Protein AF-A0A357EL40-F1 (afdb_monomer_lite)

Radius of gyration: 15.33 Å; chains: 1; bounding box: 33×23×36 Å

Structure (mmCIF, N/CA/C/O backbone):
data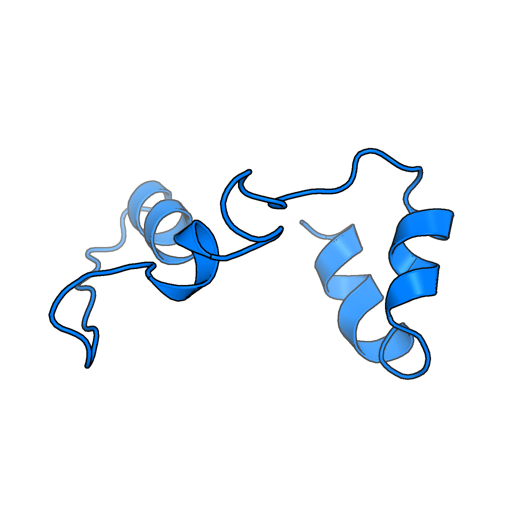_AF-A0A357EL40-F1
#
_entry.id   AF-A0A357EL40-F1
#
loop_
_atom_site.group_PDB
_atom_site.id
_atom_site.type_symbol
_atom_site.label_atom_id
_atom_site.label_alt_id
_atom_site.label_comp_id
_atom_site.label_asym_id
_atom_site.label_entity_id
_atom_site.label_seq_id
_atom_site.pdbx_PDB_ins_code
_atom_site.Cartn_x
_atom_site.Cartn_y
_atom_site.Cartn_z
_atom_site.occupancy
_atom_site.B_iso_or_equiv
_atom_site.auth_seq_id
_atom_site.auth_comp_id
_atom_site.auth_asym_id
_atom_site.auth_atom_id
_atom_site.pdbx_PDB_model_num
ATOM 1 N N . MET A 1 1 ? -4.129 2.918 1.352 1.00 88.19 1 MET A N 1
ATOM 2 C CA . MET A 1 1 ? -4.423 1.514 1.760 1.00 88.19 1 MET A CA 1
ATOM 3 C C . MET A 1 1 ? -5.898 1.183 1.516 1.00 88.19 1 MET A C 1
ATOM 5 O O . MET A 1 1 ? -6.675 2.111 1.369 1.00 88.19 1 MET A O 1
ATOM 9 N N . ALA A 1 2 ? -6.315 -0.092 1.471 1.00 92.62 2 ALA A N 1
ATOM 10 C CA . ALA A 1 2 ? -7.697 -0.456 1.096 1.00 92.62 2 ALA A CA 1
ATOM 11 C C . ALA A 1 2 ? -8.775 0.108 2.048 1.00 92.62 2 ALA A C 1
ATOM 13 O O . ALA A 1 2 ? -9.694 0.784 1.596 1.00 92.62 2 ALA A O 1
ATOM 14 N N . ALA A 1 3 ? -8.635 -0.115 3.361 1.00 95.44 3 ALA A N 1
ATOM 15 C CA . ALA A 1 3 ? -9.574 0.406 4.361 1.00 95.44 3 ALA A CA 1
ATOM 16 C C . ALA A 1 3 ? -9.635 1.945 4.357 1.00 95.44 3 ALA A C 1
ATOM 18 O O . ALA A 1 3 ? -10.710 2.527 4.386 1.00 95.44 3 ALA A O 1
ATOM 19 N N . GLU A 1 4 ? -8.478 2.599 4.249 1.00 95.19 4 GLU A N 1
ATOM 20 C CA . GLU A 1 4 ? -8.362 4.059 4.144 1.00 95.19 4 GLU A CA 1
ATOM 21 C C . GLU A 1 4 ? -9.082 4.611 2.903 1.00 95.19 4 GLU A C 1
ATOM 23 O O . GLU A 1 4 ? -9.850 5.562 3.016 1.00 95.19 4 GLU A O 1
ATOM 28 N N . ALA A 1 5 ? -8.892 3.987 1.735 1.00 95.31 5 ALA A N 1
ATOM 29 C CA . ALA A 1 5 ? -9.577 4.384 0.506 1.00 95.31 5 ALA A CA 1
ATOM 30 C C . ALA A 1 5 ? -11.102 4.206 0.616 1.00 95.31 5 ALA A C 1
ATOM 32 O O . ALA A 1 5 ? -11.855 5.065 0.166 1.00 95.31 5 ALA A O 1
ATOM 33 N N . ALA A 1 6 ? -11.564 3.125 1.254 1.00 96.94 6 ALA A N 1
ATOM 34 C CA . ALA A 1 6 ? -12.988 2.883 1.483 1.00 96.94 6 ALA A CA 1
ATOM 35 C C . ALA A 1 6 ? -13.610 3.912 2.445 1.00 96.94 6 ALA A C 1
ATOM 37 O O . ALA A 1 6 ? -14.690 4.433 2.170 1.00 96.94 6 ALA A O 1
ATOM 38 N N . VAL A 1 7 ? -12.910 4.267 3.528 1.00 97.81 7 VAL A N 1
ATOM 39 C CA . VAL A 1 7 ? -13.343 5.334 4.446 1.00 97.81 7 VAL A CA 1
ATOM 40 C C . VAL A 1 7 ? -13.393 6.686 3.735 1.00 97.81 7 VAL A C 1
ATOM 42 O O . VAL A 1 7 ? -14.369 7.416 3.890 1.00 97.81 7 VAL A O 1
ATOM 45 N N . ALA A 1 8 ? -12.394 7.007 2.907 1.00 97.38 8 ALA A N 1
ATOM 46 C CA . ALA A 1 8 ? -12.398 8.230 2.100 1.00 97.38 8 ALA A CA 1
ATOM 47 C C . ALA A 1 8 ? -13.578 8.282 1.109 1.00 97.38 8 ALA A C 1
ATOM 49 O O . ALA A 1 8 ? -14.057 9.364 0.779 1.00 97.38 8 ALA A O 1
ATOM 50 N N . ALA A 1 9 ? -14.085 7.122 0.685 1.00 97.25 9 ALA A N 1
ATOM 51 C CA . ALA A 1 9 ? -15.292 6.989 -0.127 1.00 97.25 9 ALA A CA 1
ATOM 52 C C . ALA A 1 9 ? -16.608 6.995 0.689 1.00 97.25 9 ALA A C 1
ATOM 54 O O . ALA A 1 9 ? -17.678 6.800 0.116 1.00 97.25 9 ALA A O 1
ATOM 55 N N . GLY A 1 10 ? -16.557 7.218 2.008 1.00 98.00 10 GLY A N 1
ATOM 56 C CA . GLY A 1 10 ? -17.733 7.325 2.880 1.00 98.00 10 GLY A CA 1
ATOM 57 C C . GLY A 1 10 ? -18.250 5.998 3.442 1.00 98.00 10 GLY A C 1
ATOM 58 O O . GLY A 1 10 ? -19.341 5.960 4.009 1.00 98.00 10 GLY A O 1
ATOM 59 N N . VAL A 1 11 ? -17.493 4.909 3.300 1.00 98.38 11 VAL A N 1
ATOM 60 C CA . VAL A 1 11 ? -17.873 3.596 3.833 1.00 98.38 11 VAL A CA 1
ATOM 61 C C . VAL A 1 11 ? -17.462 3.485 5.302 1.00 98.38 11 VAL A C 1
ATOM 63 O O . VAL A 1 11 ? -16.338 3.820 5.672 1.00 98.38 11 VAL A O 1
ATOM 66 N N . THR A 1 12 ? -18.353 2.965 6.149 1.00 98.00 12 THR A N 1
ATOM 67 C CA . THR A 1 12 ? -17.994 2.549 7.513 1.00 98.00 12 THR A CA 1
ATOM 68 C C . THR A 1 12 ? -17.217 1.237 7.454 1.00 98.00 12 THR A C 1
ATOM 70 O O . THR A 1 12 ? -17.698 0.260 6.884 1.00 98.00 12 THR A O 1
ATOM 73 N N . VAL A 1 13 ? -16.007 1.219 8.018 1.00 97.50 13 VAL A N 1
ATOM 74 C CA . VAL A 1 13 ? -15.084 0.082 7.927 1.00 97.50 13 VAL A CA 1
ATOM 75 C C . VAL A 1 13 ? -14.637 -0.349 9.317 1.00 97.50 13 VAL A C 1
ATOM 77 O O . VAL A 1 13 ? -14.077 0.452 10.061 1.00 97.50 13 VAL A O 1
ATOM 80 N N . ASP A 1 14 ? -14.798 -1.637 9.604 1.00 96.00 14 ASP A N 1
ATOM 81 C CA . ASP A 1 14 ? -14.210 -2.311 10.759 1.00 96.00 14 ASP A CA 1
ATOM 82 C C . ASP A 1 14 ? -13.030 -3.182 10.306 1.00 96.00 14 ASP A C 1
ATOM 84 O O . ASP A 1 14 ? -13.100 -3.870 9.283 1.00 96.00 14 ASP A O 1
ATOM 88 N N . LEU A 1 15 ? -11.926 -3.157 11.060 1.00 91.50 15 LEU A N 1
ATOM 89 C CA . LEU A 1 15 ? -10.722 -3.936 10.765 1.00 91.50 15 LEU A CA 1
ATOM 90 C C . LEU A 1 15 ? -10.515 -5.020 11.825 1.00 91.50 15 LEU A C 1
ATOM 92 O O . LEU A 1 15 ? -10.431 -4.725 13.015 1.00 91.50 15 LEU A O 1
ATOM 96 N N . TYR A 1 16 ? -10.355 -6.264 11.377 1.00 91.69 16 TYR A N 1
ATOM 97 C CA . TYR A 1 16 ? -10.089 -7.418 12.232 1.00 91.69 16 TYR A CA 1
ATOM 98 C C . TYR A 1 16 ? -8.735 -8.031 11.863 1.00 91.69 16 TYR A C 1
ATOM 100 O O . TYR A 1 16 ? -8.469 -8.292 10.690 1.00 91.69 16 TYR A O 1
ATOM 108 N N . ASP A 1 17 ? -7.886 -8.279 12.861 1.00 89.69 17 ASP A N 1
ATOM 109 C CA . ASP A 1 17 ? -6.595 -8.958 12.706 1.00 89.69 17 ASP A CA 1
ATOM 110 C C . ASP A 1 17 ? -6.512 -10.107 13.721 1.00 89.69 17 ASP A C 1
ATOM 112 O O . ASP A 1 17 ? -7.011 -10.003 14.842 1.00 89.69 17 ASP A O 1
ATOM 116 N N . ALA A 1 18 ? -5.901 -11.219 13.320 1.00 91.38 18 ALA A N 1
ATOM 117 C CA . ALA A 1 18 ? -5.705 -12.368 14.198 1.00 91.38 18 ALA A CA 1
ATOM 118 C C . ALA A 1 18 ? -4.572 -12.137 15.215 1.00 91.38 18 ALA A C 1
ATOM 120 O O . ALA A 1 18 ? -4.506 -12.820 16.236 1.00 91.38 18 ALA A O 1
ATOM 121 N N . MET A 1 19 ? -3.649 -11.213 14.930 1.00 88.69 19 MET A N 1
ATOM 122 C CA . MET A 1 19 ? -2.492 -10.929 15.774 1.00 88.69 19 MET A CA 1
ATOM 123 C C . MET A 1 19 ? -2.768 -9.773 16.748 1.00 88.69 19 MET A C 1
ATOM 125 O O . MET A 1 19 ? -3.398 -8.790 16.368 1.00 88.69 19 MET A O 1
ATOM 129 N N . PRO A 1 20 ? -2.197 -9.799 17.971 1.00 87.12 20 PRO A N 1
ATOM 130 C CA . PRO A 1 20 ? -2.378 -8.721 18.954 1.00 87.12 20 PRO A CA 1
ATOM 131 C C . PRO A 1 20 ? -1.825 -7.349 18.535 1.00 87.12 20 PRO A C 1
ATOM 133 O O . PRO A 1 20 ? -2.135 -6.341 19.160 1.00 87.12 20 PRO A O 1
ATOM 136 N N . SER A 1 21 ? -0.958 -7.299 17.518 1.00 86.12 21 SER A N 1
ATOM 137 C CA . SER A 1 21 ? -0.367 -6.062 17.000 1.00 86.12 21 SER A CA 1
ATOM 138 C C . SER A 1 21 ? -0.462 -6.034 15.479 1.00 86.12 21 SER A C 1
ATOM 140 O O . SER A 1 21 ? 0.066 -6.939 14.821 1.00 86.12 21 SER A O 1
ATOM 142 N N . VAL A 1 22 ? -1.056 -4.975 14.932 1.00 86.38 22 VAL A N 1
ATOM 143 C CA . VAL A 1 22 ? -1.210 -4.780 13.486 1.00 86.38 22 VAL A CA 1
ATOM 144 C C . VAL A 1 22 ? 0.133 -4.584 12.784 1.00 86.38 22 VAL A C 1
ATOM 146 O O . VAL A 1 22 ? 1.094 -4.067 13.353 1.00 86.38 22 VAL A O 1
ATOM 149 N N . GLY A 1 23 ? 0.215 -5.002 11.521 1.00 84.25 23 GLY A N 1
ATOM 150 C CA . GLY A 1 23 ? 1.320 -4.624 10.636 1.00 84.25 23 GLY A CA 1
ATOM 151 C C . GLY A 1 23 ? 2.704 -5.167 11.016 1.0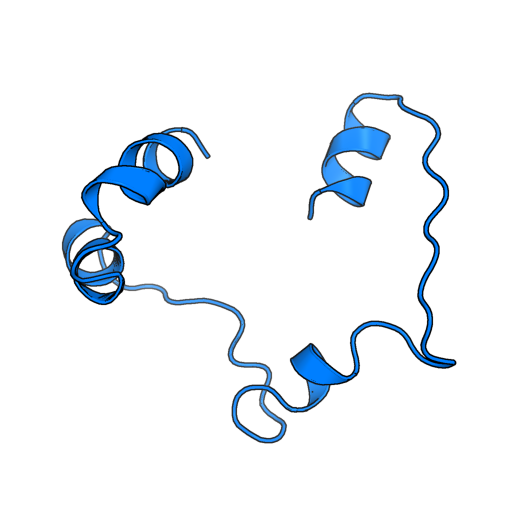0 84.25 23 GLY A C 1
ATOM 152 O O . GLY A 1 23 ? 3.704 -4.717 10.461 1.00 84.25 23 GLY A O 1
ATOM 153 N N . ARG A 1 24 ? 2.799 -6.170 11.902 1.00 87.00 24 ARG A N 1
ATOM 154 C CA . ARG A 1 24 ? 4.082 -6.743 12.362 1.00 87.00 24 ARG A CA 1
ATOM 155 C C . ARG A 1 24 ? 5.004 -7.179 11.215 1.00 87.00 24 ARG A C 1
ATOM 157 O O . ARG A 1 24 ? 6.216 -7.025 11.318 1.00 87.00 24 ARG A O 1
ATOM 164 N N . LYS A 1 25 ? 4.449 -7.679 10.103 1.00 83.56 25 LYS A N 1
ATOM 165 C CA . LYS A 1 25 ? 5.234 -8.018 8.901 1.00 83.56 25 LYS A CA 1
ATOM 166 C C . LYS A 1 25 ? 5.872 -6.790 8.241 1.00 83.56 25 LYS A C 1
ATOM 168 O O . LYS A 1 25 ? 7.013 -6.890 7.806 1.00 83.56 25 LYS A O 1
ATOM 173 N N . PHE A 1 26 ? 5.180 -5.649 8.197 1.00 84.88 26 PHE A N 1
ATOM 174 C CA . PHE A 1 26 ? 5.725 -4.414 7.626 1.00 84.88 26 PHE A CA 1
ATOM 175 C C . PHE A 1 26 ? 6.904 -3.896 8.443 1.00 84.88 26 PHE A C 1
ATOM 177 O O . PHE A 1 26 ? 7.933 -3.569 7.868 1.00 84.88 26 PHE A O 1
ATOM 184 N N . LEU A 1 27 ? 6.802 -3.920 9.774 1.00 83.19 27 LEU A N 1
ATOM 185 C CA . LEU A 1 27 ? 7.883 -3.485 10.669 1.00 83.19 27 LEU A CA 1
ATOM 186 C C . LEU A 1 27 ? 9.174 -4.301 10.492 1.00 83.19 27 LEU A C 1
ATOM 188 O O . LEU A 1 27 ? 10.265 -3.809 10.757 1.00 83.19 27 LEU A O 1
ATOM 192 N N . LEU A 1 28 ? 9.053 -5.544 10.024 1.00 85.75 28 LEU A N 1
ATOM 193 C CA . LEU A 1 28 ? 10.183 -6.429 9.748 1.00 85.75 28 LEU A CA 1
ATOM 194 C C . LEU A 1 28 ? 10.661 -6.359 8.288 1.00 85.75 28 LEU A C 1
ATOM 196 O O . LEU A 1 28 ? 11.692 -6.949 7.956 1.00 85.75 28 LEU A O 1
ATOM 200 N N . ALA A 1 29 ? 9.947 -5.660 7.401 1.00 87.50 29 ALA A N 1
ATOM 201 C CA . ALA A 1 29 ? 10.316 -5.545 5.994 1.00 87.50 29 ALA A CA 1
ATOM 202 C C . ALA A 1 29 ? 11.644 -4.786 5.842 1.00 87.50 29 ALA A C 1
ATOM 204 O O . ALA A 1 29 ? 11.882 -3.767 6.493 1.00 87.50 29 ALA A O 1
ATOM 205 N N . GLY A 1 30 ? 12.553 -5.312 5.012 1.00 81.56 30 GLY A N 1
ATOM 206 C CA . GLY A 1 30 ? 13.927 -4.792 4.916 1.00 81.56 30 GLY A CA 1
ATOM 207 C C . GLY A 1 30 ? 14.740 -4.967 6.210 1.00 81.56 30 GLY A C 1
ATOM 208 O O . GLY A 1 30 ? 15.751 -4.300 6.391 1.00 81.56 30 GLY A O 1
ATOM 209 N N . LYS A 1 31 ? 14.270 -5.843 7.116 1.00 70.50 31 LYS A N 1
ATOM 210 C CA . LYS A 1 31 ? 14.777 -6.120 8.472 1.00 70.50 31 LYS A CA 1
ATOM 211 C C . LYS A 1 31 ? 14.728 -4.956 9.477 1.00 70.50 31 LYS A C 1
ATOM 213 O O . LYS A 1 31 ? 15.333 -5.058 10.539 1.00 70.50 31 LYS A O 1
ATOM 218 N N . GLY A 1 32 ? 13.936 -3.919 9.196 1.00 64.44 32 GLY A N 1
ATOM 219 C CA . GLY A 1 32 ? 13.589 -2.855 10.153 1.00 64.44 32 GLY A CA 1
ATOM 220 C C . GLY A 1 32 ? 13.463 -1.460 9.535 1.00 64.44 32 GLY A C 1
ATOM 221 O O . GLY A 1 32 ? 12.851 -0.579 10.123 1.00 64.44 32 GLY A O 1
ATOM 222 N N . GLY A 1 33 ? 14.012 -1.261 8.334 1.00 72.50 33 GLY A N 1
ATOM 223 C CA . GLY A 1 33 ? 14.012 0.006 7.594 1.00 72.50 33 GLY A CA 1
ATOM 224 C C . GLY A 1 33 ? 12.853 0.185 6.607 1.00 72.50 33 GLY A C 1
ATOM 225 O O . GLY A 1 33 ? 13.038 0.882 5.618 1.00 72.50 33 GLY A O 1
ATOM 226 N N . LEU A 1 34 ? 11.701 -0.465 6.839 1.00 83.81 34 LEU A N 1
ATOM 227 C CA . LEU A 1 34 ? 10.441 -0.279 6.096 1.00 83.81 34 LEU A CA 1
ATOM 228 C C . LEU A 1 34 ? 10.621 -0.194 4.569 1.00 83.81 34 LEU A C 1
ATOM 230 O O . LEU A 1 34 ? 10.369 0.840 3.952 1.00 83.81 34 LEU A O 1
ATOM 234 N N . ASN A 1 35 ? 11.025 -1.298 3.935 1.00 89.00 35 ASN A N 1
ATOM 235 C CA . ASN A 1 35 ? 11.033 -1.365 2.470 1.00 89.00 35 ASN A CA 1
ATOM 236 C C . ASN A 1 35 ? 9.589 -1.409 1.921 1.00 89.00 35 ASN A C 1
ATOM 238 O O . ASN A 1 35 ? 9.042 -2.492 1.711 1.00 89.00 35 ASN A O 1
ATOM 242 N N . LEU A 1 36 ? 8.957 -0.239 1.781 1.00 87.69 36 LEU A N 1
ATOM 243 C CA . LEU A 1 36 ? 7.530 -0.097 1.460 1.00 87.69 36 LEU A CA 1
ATOM 244 C C . LEU A 1 36 ? 7.247 0.133 -0.023 1.00 87.69 36 LEU A C 1
ATOM 246 O O . LEU A 1 36 ? 6.164 -0.213 -0.486 1.00 87.69 36 LEU A O 1
ATOM 250 N N . THR A 1 37 ? 8.173 0.753 -0.754 1.00 90.56 37 THR A N 1
ATOM 251 C CA . THR A 1 37 ? 7.940 1.150 -2.145 1.00 90.56 37 THR A CA 1
ATOM 252 C C . THR A 1 37 ? 9.224 1.140 -2.967 1.00 90.56 37 THR A C 1
ATOM 254 O O . THR A 1 37 ? 10.330 1.093 -2.430 1.00 90.56 37 THR A O 1
ATOM 257 N N . HIS A 1 38 ? 9.054 1.214 -4.282 1.00 91.44 38 HIS A N 1
ATOM 258 C CA . HIS A 1 38 ? 10.110 1.401 -5.263 1.00 91.44 38 HIS A CA 1
ATOM 259 C C . HIS A 1 38 ? 9.819 2.664 -6.081 1.00 91.44 38 HIS A C 1
ATOM 261 O O . HIS A 1 38 ? 8.668 2.952 -6.393 1.00 91.44 38 HIS A O 1
ATOM 267 N N . SER A 1 39 ? 10.870 3.399 -6.452 1.00 93.94 39 SER A N 1
ATOM 268 C CA . SER A 1 39 ? 10.765 4.662 -7.209 1.00 93.94 39 SER A CA 1
ATOM 269 C C . SER A 1 39 ? 11.321 4.551 -8.632 1.00 93.94 39 SER A C 1
ATOM 271 O O . SER A 1 39 ? 11.687 5.547 -9.252 1.00 93.94 39 SER A O 1
ATOM 273 N N . GLU A 1 40 ? 11.472 3.328 -9.127 1.00 95.38 40 GLU A N 1
ATOM 274 C CA . GLU A 1 40 ? 11.978 3.062 -10.471 1.00 95.38 40 GLU A CA 1
ATOM 275 C C . GLU A 1 40 ? 10.880 3.245 -11.537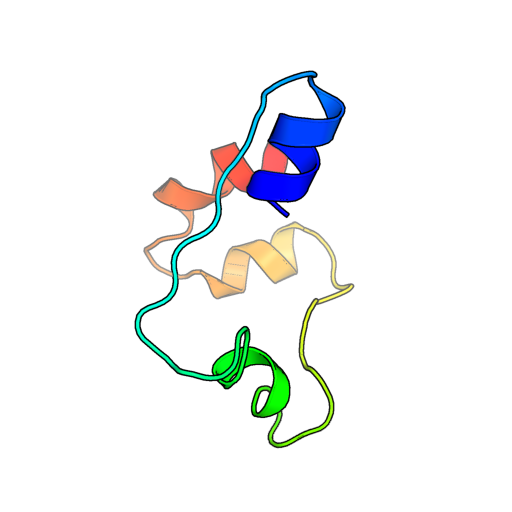 1.00 95.38 40 GLU A C 1
ATOM 277 O O . GLU A 1 40 ? 9.693 3.261 -11.206 1.00 95.38 40 GLU A O 1
ATOM 282 N N . PRO A 1 41 ? 11.242 3.368 -12.827 1.00 96.25 41 PRO A N 1
ATOM 283 C CA . PRO A 1 41 ? 10.260 3.482 -13.901 1.00 96.25 41 PRO A CA 1
ATOM 284 C C . PRO A 1 41 ? 9.297 2.288 -13.960 1.00 96.25 41 PRO A C 1
ATOM 286 O O . PRO A 1 41 ? 9.695 1.151 -13.703 1.00 96.25 41 PRO A O 1
ATOM 289 N N . MET A 1 42 ? 8.054 2.539 -14.390 1.00 95.00 42 MET A N 1
ATOM 290 C CA . MET A 1 42 ? 6.966 1.548 -14.431 1.00 95.00 42 MET A CA 1
ATOM 291 C C . MET A 1 42 ? 7.368 0.227 -15.105 1.00 95.00 42 MET A C 1
ATOM 293 O O . MET A 1 42 ? 7.109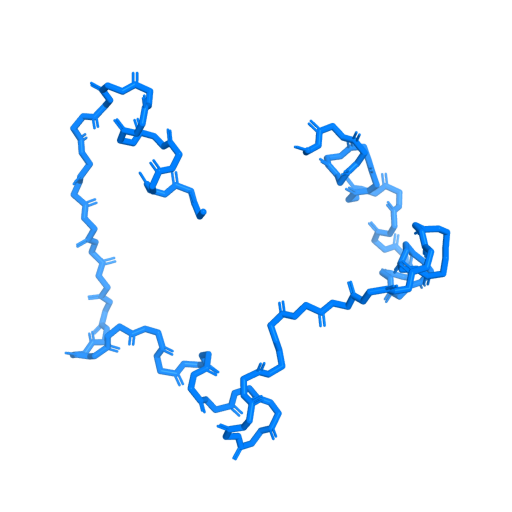 -0.840 -14.562 1.00 95.00 42 MET A O 1
ATOM 297 N N . GLU A 1 43 ? 8.045 0.269 -16.257 1.00 95.81 43 GLU A N 1
ATOM 298 C CA . GLU A 1 43 ? 8.458 -0.959 -16.956 1.00 95.81 43 GLU A CA 1
ATOM 299 C C . GLU A 1 43 ? 9.490 -1.778 -16.172 1.00 95.81 43 GLU A C 1
ATOM 301 O O . GLU A 1 43 ? 9.393 -3.008 -16.112 1.00 95.81 43 GLU A O 1
ATOM 306 N N . SER A 1 44 ? 10.445 -1.107 -15.522 1.00 96.50 44 SER A N 1
ATOM 307 C CA . SER A 1 44 ? 11.419 -1.757 -14.642 1.00 96.50 44 SER A CA 1
ATOM 308 C C . SER A 1 44 ? 10.725 -2.379 -13.433 1.00 96.50 44 SER A C 1
ATOM 310 O O . SER A 1 44 ? 11.015 -3.522 -13.084 1.00 96.50 44 SER A O 1
ATOM 312 N N . PHE A 1 45 ? 9.755 -1.680 -12.846 1.00 95.69 45 PHE A N 1
ATOM 313 C CA . PHE A 1 45 ? 8.967 -2.187 -11.728 1.00 95.69 45 PHE A CA 1
ATOM 314 C C . PHE A 1 45 ? 8.130 -3.416 -12.116 1.00 95.69 45 PHE A C 1
ATOM 316 O O . PHE A 1 45 ? 8.208 -4.457 -11.461 1.00 95.69 45 PHE A O 1
ATOM 323 N N . LEU A 1 46 ? 7.394 -3.350 -13.231 1.00 96.19 46 LEU A N 1
ATOM 324 C CA . LEU A 1 46 ? 6.556 -4.449 -13.725 1.00 96.19 46 LEU A CA 1
ATOM 325 C C . LEU A 1 46 ? 7.364 -5.714 -14.044 1.00 96.19 46 LEU A C 1
ATOM 327 O O . LEU A 1 46 ? 6.853 -6.826 -13.896 1.00 96.19 46 LEU A O 1
ATOM 331 N N . SER A 1 47 ? 8.636 -5.570 -14.432 1.00 95.94 47 SER A N 1
ATOM 332 C CA . SER A 1 47 ? 9.524 -6.711 -14.681 1.00 95.94 47 SER A CA 1
ATOM 333 C C . SER A 1 47 ? 9.754 -7.590 -13.440 1.00 95.94 47 SER A C 1
ATOM 335 O O . SER A 1 47 ? 9.980 -8.794 -13.577 1.00 95.94 47 SER A O 1
ATOM 337 N N . ARG A 1 48 ? 9.612 -7.039 -12.223 1.00 95.12 48 ARG A N 1
ATOM 338 C CA . ARG A 1 48 ? 9.818 -7.771 -10.959 1.00 95.12 48 ARG A CA 1
ATOM 339 C C . ARG A 1 48 ? 8.762 -8.840 -10.686 1.00 95.12 48 ARG A C 1
ATOM 341 O O . ARG A 1 48 ? 9.010 -9.741 -9.889 1.00 95.12 48 ARG A O 1
ATOM 348 N N . TYR A 1 49 ? 7.601 -8.762 -11.336 1.00 95.38 49 TYR A N 1
ATOM 349 C CA . TYR A 1 49 ? 6.489 -9.689 -11.108 1.00 95.38 49 TYR A CA 1
ATOM 350 C C . TYR A 1 49 ? 6.591 -10.994 -11.911 1.00 95.38 49 TYR A C 1
ATOM 352 O O . TYR A 1 49 ? 5.778 -11.898 -11.707 1.00 95.38 49 TYR A O 1
ATOM 360 N N . GLY A 1 50 ? 7.582 -11.123 -12.803 1.00 96.06 50 GLY A N 1
ATOM 361 C CA . GLY A 1 50 ? 7.836 -12.347 -13.565 1.00 96.06 50 GLY A CA 1
ATOM 362 C C . GLY A 1 50 ? 6.587 -12.868 -14.286 1.00 96.06 50 GLY A C 1
ATOM 363 O O . GLY A 1 50 ? 5.895 -12.114 -14.969 1.00 96.06 50 GLY A O 1
ATOM 364 N N . ALA A 1 51 ? 6.269 -14.153 -14.103 1.00 97.31 51 ALA A N 1
ATOM 365 C CA . ALA A 1 51 ? 5.111 -14.797 -14.734 1.00 97.31 51 ALA A CA 1
ATOM 366 C C . ALA A 1 51 ? 3.760 -14.164 -14.344 1.00 97.31 51 ALA A C 1
ATOM 368 O O . ALA A 1 51 ? 2.816 -14.191 -15.130 1.00 97.31 51 ALA A O 1
ATOM 369 N N . SER A 1 52 ? 3.670 -13.546 -13.164 1.00 97.12 52 SER A N 1
ATOM 370 C CA . SER A 1 52 ? 2.447 -12.890 -12.688 1.00 97.12 52 SER A CA 1
ATOM 371 C C . SER A 1 52 ? 2.239 -11.492 -13.272 1.00 97.12 52 SER A C 1
ATOM 373 O O . SER A 1 52 ? 1.193 -10.892 -13.023 1.00 97.12 52 SER A O 1
ATOM 375 N N . ARG A 1 53 ? 3.193 -10.962 -14.058 1.00 97.31 53 ARG A N 1
ATOM 376 C CA . ARG A 1 53 ? 3.096 -9.625 -14.665 1.00 97.31 53 ARG A CA 1
ATOM 377 C C . ARG A 1 53 ? 1.778 -9.439 -15.415 1.00 97.31 53 ARG A C 1
ATOM 379 O O . ARG A 1 53 ? 1.080 -8.467 -15.159 1.00 97.31 53 ARG A O 1
ATOM 386 N N . ALA A 1 54 ? 1.412 -10.390 -16.275 1.00 96.94 54 ALA A N 1
ATOM 387 C CA . ALA A 1 54 ? 0.204 -10.292 -17.098 1.00 96.94 54 ALA A CA 1
ATOM 388 C C . ALA A 1 54 ? -1.086 -10.157 -16.268 1.00 96.94 54 ALA A C 1
ATOM 390 O O . ALA A 1 54 ? -2.031 -9.504 -16.698 1.00 96.94 54 ALA A O 1
ATOM 391 N N . PHE A 1 55 ? -1.116 -10.751 -15.073 1.00 97.75 55 PHE A N 1
ATOM 392 C CA . PHE A 1 55 ? -2.260 -10.676 -14.170 1.00 97.75 55 PHE A CA 1
ATOM 393 C C . PHE A 1 55 ? -2.316 -9.348 -13.404 1.00 97.75 55 PHE A C 1
ATOM 395 O O . PHE A 1 55 ? -3.392 -8.783 -13.234 1.00 97.75 55 PHE A O 1
ATOM 402 N N . ILE A 1 56 ? -1.170 -8.849 -12.932 1.00 96.38 56 ILE A N 1
ATOM 403 C CA . ILE A 1 56 ? -1.125 -7.697 -12.018 1.00 96.38 56 ILE A CA 1
ATOM 404 C C . ILE A 1 56 ? -1.001 -6.344 -12.733 1.00 96.38 56 ILE A C 1
ATOM 406 O O . ILE A 1 56 ? -1.432 -5.323 -12.200 1.00 96.38 56 ILE A O 1
ATOM 410 N N . GLU A 1 57 ? -0.428 -6.325 -13.938 1.00 97.00 57 GLU A N 1
ATOM 411 C CA . GLU A 1 57 ? -0.147 -5.105 -14.699 1.00 97.00 57 GLU A CA 1
ATOM 412 C C . GLU A 1 57 ? -1.379 -4.212 -14.928 1.00 97.00 57 GLU A C 1
ATOM 414 O O . GLU A 1 57 ? -1.257 -3.009 -14.683 1.00 97.00 57 GLU A O 1
ATOM 419 N N . PRO A 1 58 ? -2.564 -4.728 -15.322 1.00 97.19 58 PRO A N 1
ATOM 420 C CA . PRO A 1 58 ? -3.738 -3.880 -15.529 1.00 97.19 58 PRO A CA 1
ATOM 421 C C . PRO A 1 58 ? -4.122 -3.096 -14.271 1.00 97.19 58 PRO A C 1
ATOM 423 O O . PRO A 1 58 ? -4.349 -1.891 -14.346 1.00 97.19 58 PRO A O 1
ATOM 426 N N . SER A 1 59 ? -4.111 -3.762 -13.113 1.00 95.19 59 SER A N 1
ATOM 427 C CA . SER A 1 59 ? -4.459 -3.158 -11.826 1.00 95.19 59 SER A CA 1
ATOM 428 C C . SER A 1 59 ? -3.456 -2.087 -11.400 1.00 95.19 59 SER A C 1
ATOM 430 O O . SER A 1 59 ? -3.857 -1.044 -10.896 1.00 95.19 59 SER A O 1
ATOM 432 N N . ILE A 1 60 ? -2.157 -2.325 -11.620 1.00 94.00 60 ILE A N 1
ATOM 433 C CA . ILE A 1 60 ? -1.098 -1.356 -11.293 1.00 94.00 60 ILE A CA 1
ATOM 434 C C . ILE A 1 60 ? -1.200 -0.116 -12.186 1.00 94.00 60 ILE A C 1
ATOM 436 O O . ILE A 1 60 ? -1.001 0.994 -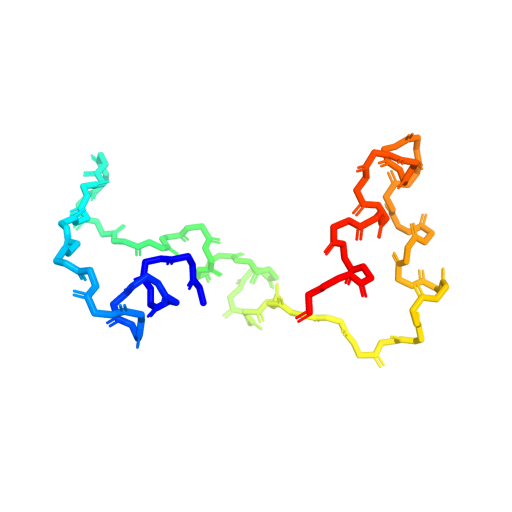11.708 1.00 94.00 60 ILE A O 1
ATOM 440 N N . ARG A 1 61 ? -1.523 -0.278 -13.474 1.00 94.94 61 ARG A N 1
ATOM 441 C CA . ARG A 1 61 ? -1.678 0.857 -14.399 1.00 94.94 61 ARG A CA 1
ATOM 442 C C . ARG A 1 61 ? -2.929 1.695 -14.130 1.00 94.94 61 ARG A C 1
ATOM 444 O O . ARG A 1 61 ? -2.957 2.850 -14.539 1.00 94.94 61 ARG A O 1
ATOM 451 N N . SER A 1 62 ? -3.952 1.116 -13.502 1.00 93.19 62 SER A N 1
ATOM 452 C CA . SER A 1 62 ? -5.201 1.806 -13.153 1.00 93.19 62 SER A CA 1
ATOM 453 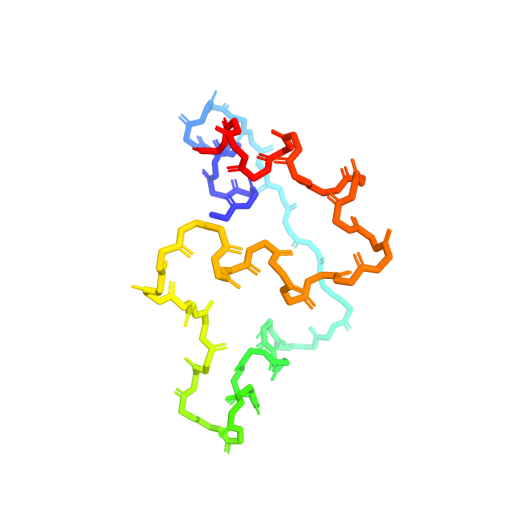C C . SER A 1 62 ? -5.214 2.440 -11.758 1.00 93.19 62 SER A C 1
ATOM 455 O O . SER A 1 62 ? -6.233 3.021 -11.391 1.00 93.19 62 SER A O 1
ATOM 457 N N . PHE A 1 63 ? -4.149 2.256 -10.971 1.00 85.62 63 PHE A N 1
ATOM 458 C CA . PHE A 1 63 ? -4.025 2.764 -9.601 1.00 85.62 63 PHE A CA 1
ATOM 459 C C . PHE A 1 63 ? -3.583 4.229 -9.585 1.00 85.62 63 PHE A C 1
ATOM 461 O O . PHE A 1 63 ? -4.168 4.998 -8.792 1.00 85.62 63 PHE A O 1
#

Foldseek 3Di:
DVQVVCVVVVDDDDDDDPDPDPPPVQCCVVHGPRPPDDDDDPVVVLVVCPPCSVVCVVVVVVD

Sequence (63 aa):
MAAEAAVAAGVTVDLYDAMPSVGRKFLLAGKGGLNLTHSEPMESFLSRYGASRAFIEPSIRSF

pLDDT: mean 91.61, std 6.91, range [64.44, 98.38]

Secondary structure (DSSP, 8-state):
-HHHHHHHTT-------SSSSTTHHHHTGGGGT------S-HHHHHHTTGGGHHHHHHHHHT-